Protein AF-A0A0G0U933-F1 (afdb_monomer_lite)

pLDDT: mean 70.11, std 16.05, range [35.38, 96.06]

Structure (mmCIF, N/CA/C/O backbone):
data_AF-A0A0G0U933-F1
#
_entry.id   AF-A0A0G0U933-F1
#
loop_
_atom_site.group_PDB
_atom_site.id
_atom_site.type_symbol
_atom_site.label_atom_id
_atom_site.label_alt_id
_atom_site.label_comp_id
_atom_site.label_asym_id
_atom_site.label_entity_id
_atom_site.label_seq_id
_atom_site.pdbx_PDB_ins_code
_atom_site.Cartn_x
_atom_site.Cartn_y
_atom_site.Cartn_z
_atom_site.occupancy
_atom_site.B_iso_or_equiv
_atom_site.auth_seq_id
_atom_site.auth_comp_id
_atom_site.auth_asym_id
_atom_site.auth_atom_id
_atom_site.pdbx_PDB_model_num
ATOM 1 N N . MET A 1 1 ? -52.556 4.384 37.249 1.00 44.03 1 MET A N 1
ATOM 2 C CA . MET A 1 1 ? -51.448 5.242 36.773 1.00 44.03 1 MET A CA 1
ATOM 3 C C . MET A 1 1 ? -50.270 5.067 37.731 1.00 44.03 1 MET A C 1
ATOM 5 O O . MET A 1 1 ? -50.318 5.586 38.836 1.00 44.03 1 MET A O 1
ATOM 9 N N . ILE A 1 2 ? -49.283 4.230 37.386 1.00 47.03 2 ILE A N 1
ATOM 10 C CA . ILE A 1 2 ? -48.166 3.881 38.285 1.00 47.03 2 ILE A CA 1
ATOM 11 C C . ILE A 1 2 ? -47.042 4.899 38.069 1.00 47.03 2 ILE A C 1
ATOM 13 O O . ILE A 1 2 ? -46.323 4.839 37.076 1.00 47.03 2 ILE A O 1
ATOM 17 N N . GLN A 1 3 ? -46.906 5.858 38.984 1.00 53.62 3 GLN A N 1
ATOM 18 C CA . GLN A 1 3 ? -45.772 6.784 39.013 1.00 53.62 3 GLN A CA 1
ATOM 19 C C . GLN A 1 3 ? -44.554 6.058 39.597 1.00 53.62 3 GLN A C 1
ATOM 21 O O . GLN A 1 3 ? -44.398 5.947 40.814 1.00 53.62 3 GLN A O 1
ATOM 26 N N . VAL A 1 4 ? -43.694 5.522 38.727 1.00 63.69 4 VAL A N 1
ATOM 27 C CA . VAL A 1 4 ? -42.446 4.869 39.141 1.00 63.69 4 VAL A CA 1
ATOM 28 C C . VAL A 1 4 ? -41.478 5.944 39.641 1.00 63.69 4 VAL A C 1
ATOM 30 O O . VAL A 1 4 ? -40.787 6.609 38.870 1.00 63.69 4 VAL A O 1
ATOM 33 N N . LYS A 1 5 ? -41.424 6.134 40.962 1.00 60.88 5 LYS A N 1
ATOM 34 C CA . LYS A 1 5 ? -40.507 7.075 41.615 1.00 60.88 5 LYS A CA 1
ATOM 35 C C . LYS A 1 5 ? -39.072 6.546 41.496 1.00 60.88 5 LYS A C 1
ATOM 37 O O . LYS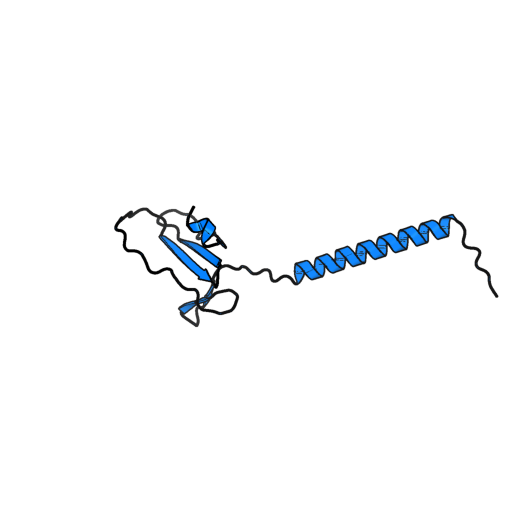 A 1 5 ? -38.605 5.759 42.317 1.00 60.88 5 LYS A O 1
ATOM 42 N N . LEU A 1 6 ? -38.372 6.941 40.431 1.00 64.69 6 LEU A N 1
ATOM 43 C CA . LEU A 1 6 ? -37.001 6.499 40.174 1.00 64.69 6 LEU A CA 1
ATOM 44 C C . LEU A 1 6 ? -36.042 7.094 41.216 1.00 64.69 6 LEU A C 1
ATOM 46 O O . LEU A 1 6 ? -35.851 8.316 41.261 1.00 64.69 6 LEU A O 1
ATOM 50 N N . ASN A 1 7 ? -35.441 6.223 42.032 1.00 77.19 7 ASN A N 1
ATOM 51 C CA . ASN A 1 7 ? -34.461 6.588 43.056 1.00 77.19 7 ASN A CA 1
ATOM 52 C C . ASN A 1 7 ? -33.222 7.250 42.417 1.00 77.19 7 ASN A C 1
ATOM 54 O O . ASN A 1 7 ? -32.839 6.893 41.300 1.00 77.19 7 ASN A O 1
ATOM 58 N N . LYS A 1 8 ? -32.584 8.200 43.112 1.00 76.62 8 LYS A N 1
ATOM 59 C CA . LYS A 1 8 ? -31.454 9.000 42.593 1.00 76.62 8 LYS A CA 1
ATOM 60 C C . LYS A 1 8 ? -30.330 8.107 42.048 1.00 76.62 8 LYS A C 1
ATOM 62 O O . LYS A 1 8 ? -29.843 8.342 40.948 1.00 76.62 8 LYS A O 1
ATOM 67 N N . THR A 1 9 ? -30.030 7.010 42.742 1.00 79.44 9 THR A N 1
ATOM 68 C CA . THR A 1 9 ? -29.044 5.995 42.333 1.00 79.44 9 THR A CA 1
ATOM 69 C C . THR A 1 9 ? -29.402 5.308 41.012 1.00 79.44 9 THR A C 1
ATOM 71 O O . THR A 1 9 ? -28.532 5.085 40.178 1.00 79.44 9 THR A O 1
ATOM 74 N N . LYS A 1 10 ? -30.690 5.028 40.771 1.00 81.94 10 LYS A N 1
ATOM 75 C CA . LYS A 1 10 ? -31.155 4.406 39.520 1.00 81.94 10 LYS A CA 1
ATOM 76 C C . LYS A 1 10 ? -31.018 5.359 38.330 1.00 81.94 10 LYS A C 1
ATOM 78 O O . LYS A 1 10 ? -30.682 4.911 37.243 1.00 81.94 10 LYS A O 1
ATOM 83 N N . ARG A 1 11 ? -31.218 6.670 38.533 1.00 82.44 11 ARG A N 1
ATOM 84 C CA . ARG A 1 11 ? -31.018 7.688 37.480 1.00 82.44 11 ARG A CA 1
ATOM 85 C C . ARG A 1 11 ? -29.550 7.803 37.074 1.00 82.44 11 ARG A C 1
ATOM 87 O O . ARG A 1 11 ? -29.259 7.877 35.888 1.00 82.44 11 ARG A O 1
ATOM 94 N N . VAL A 1 12 ? -28.642 7.773 38.051 1.00 84.31 12 VAL A N 1
ATOM 95 C CA . VAL A 1 12 ? -27.190 7.790 37.802 1.00 84.31 12 VAL A CA 1
ATOM 96 C C . VAL A 1 12 ? -26.751 6.530 37.058 1.00 84.31 12 VAL A C 1
ATOM 98 O O . VAL A 1 12 ? -26.018 6.630 36.080 1.00 84.31 12 VAL A O 1
ATOM 101 N N . LEU A 1 13 ? -27.252 5.358 37.465 1.00 86.81 13 LEU A N 1
ATOM 102 C CA . LEU A 1 13 ? -26.938 4.092 36.802 1.00 86.81 13 LEU A CA 1
ATOM 103 C C . LEU A 1 13 ? -27.408 4.074 35.340 1.00 86.81 13 LEU A C 1
ATOM 105 O O . LEU A 1 13 ? -26.660 3.655 34.465 1.00 86.81 13 LEU A O 1
ATOM 109 N N . ILE A 1 14 ? -28.616 4.575 35.066 1.00 88.19 14 ILE A N 1
ATOM 110 C CA . ILE A 1 14 ? -29.137 4.696 33.697 1.00 88.19 14 ILE A CA 1
ATOM 111 C C . ILE A 1 14 ? -28.288 5.671 32.877 1.00 88.19 14 ILE A C 1
ATOM 113 O O . ILE A 1 14 ? -27.955 5.365 31.738 1.00 88.19 14 ILE A O 1
ATOM 117 N N . GLY A 1 15 ? -27.893 6.812 33.452 1.00 87.75 15 GLY A N 1
ATOM 118 C CA . GLY A 1 15 ? -27.008 7.767 32.783 1.00 87.75 15 GLY A CA 1
ATOM 119 C C . GLY A 1 15 ? -25.657 7.153 32.407 1.00 87.75 15 GLY A C 1
ATOM 120 O O . GLY A 1 15 ? -25.228 7.272 31.263 1.00 87.75 15 GLY A O 1
ATOM 121 N N . LEU A 1 16 ? -25.028 6.427 33.335 1.00 91.06 16 LEU A N 1
ATOM 122 C CA . LEU A 1 16 ? -23.794 5.679 33.074 1.00 91.06 16 LEU A CA 1
ATOM 123 C C . LEU A 1 16 ? -23.983 4.635 31.971 1.00 91.06 16 LEU A C 1
ATOM 125 O O . LEU A 1 16 ? -23.167 4.563 31.057 1.00 91.06 16 LEU A O 1
ATOM 129 N N . LEU A 1 17 ? -25.072 3.864 32.018 1.00 93.19 17 LEU A N 1
ATOM 130 C CA . LEU A 1 17 ? -25.367 2.845 31.012 1.00 93.19 17 LEU A CA 1
ATOM 131 C C . LEU A 1 17 ? -25.503 3.459 29.610 1.00 93.19 17 LEU A C 1
ATOM 133 O O . LEU A 1 17 ? -24.942 2.933 28.654 1.00 93.19 17 LEU A O 1
ATOM 137 N N . LEU A 1 18 ? -26.193 4.598 29.491 1.00 92.88 18 LEU A N 1
ATOM 138 C CA . LEU A 1 18 ? -26.346 5.314 28.222 1.00 92.88 18 LEU A CA 1
ATOM 139 C C . LEU A 1 18 ? -25.004 5.817 27.676 1.00 92.88 18 LEU A C 1
ATOM 141 O O . LEU A 1 18 ? -24.758 5.703 26.478 1.00 92.88 18 LEU A O 1
ATOM 145 N N . ILE A 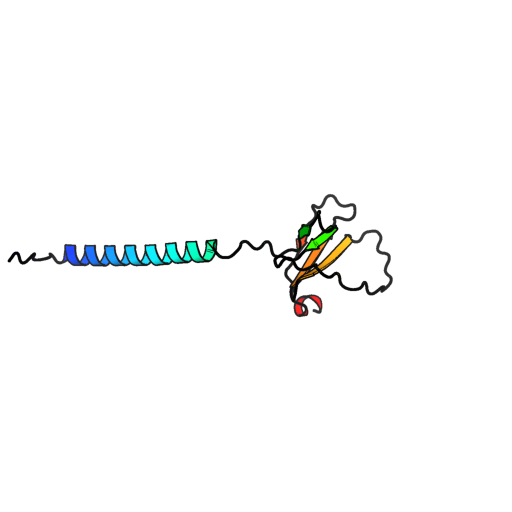1 19 ? -24.120 6.320 28.545 1.00 94.94 19 ILE A N 1
ATOM 146 C CA . ILE A 1 19 ? -22.767 6.744 28.154 1.00 94.94 19 ILE A CA 1
ATOM 147 C C . ILE A 1 19 ? -21.963 5.550 27.628 1.00 94.94 19 ILE A C 1
ATOM 149 O O . ILE A 1 19 ? -21.342 5.650 26.572 1.00 94.94 19 ILE A O 1
ATOM 153 N N . PHE A 1 20 ? -22.009 4.406 28.316 1.00 95.31 20 PHE A N 1
ATOM 154 C CA . PHE A 1 20 ? -21.332 3.189 27.861 1.00 95.31 20 PHE A CA 1
ATOM 155 C C . PHE A 1 20 ? -21.840 2.713 26.498 1.00 95.31 20 PHE A C 1
ATOM 157 O O . PHE A 1 20 ? -21.035 2.378 25.630 1.00 95.31 20 PHE A O 1
ATOM 164 N N . VAL A 1 21 ? -23.159 2.728 26.282 1.00 95.38 21 VAL A N 1
ATOM 165 C CA . VAL A 1 21 ? -23.753 2.368 24.986 1.00 95.38 21 VAL A CA 1
ATOM 166 C C . VAL A 1 21 ? -23.295 3.333 23.891 1.00 95.38 21 VAL A C 1
ATOM 168 O O . VAL A 1 21 ? -22.913 2.886 22.813 1.00 95.38 21 VAL A O 1
ATOM 171 N N . LEU A 1 22 ? -23.266 4.642 24.162 1.00 95.69 22 LEU A N 1
ATOM 172 C CA . LEU A 1 22 ? -22.796 5.641 23.199 1.00 95.69 22 LEU A CA 1
ATOM 173 C C . LEU A 1 22 ? -21.334 5.391 22.794 1.00 95.69 22 LEU A C 1
ATOM 175 O O . LEU A 1 22 ? -21.017 5.362 21.607 1.00 95.69 22 LEU A O 1
ATOM 179 N N . ILE A 1 23 ? -20.455 5.168 23.775 1.00 96.06 23 ILE A N 1
ATOM 180 C CA . ILE A 1 23 ? -19.035 4.876 23.537 1.00 96.06 23 ILE A CA 1
ATOM 181 C C . ILE A 1 23 ? -18.886 3.603 22.699 1.00 96.06 23 ILE A C 1
ATOM 183 O O . ILE A 1 23 ? -18.117 3.588 21.739 1.00 96.06 23 ILE A O 1
ATOM 187 N N . PHE A 1 24 ? -19.649 2.554 23.017 1.00 95.62 24 PHE A N 1
ATOM 188 C CA . PHE A 1 24 ? -19.626 1.302 22.265 1.00 95.62 24 PHE A CA 1
ATOM 189 C C . PHE A 1 24 ? -20.001 1.510 20.793 1.00 95.62 24 PHE A C 1
ATOM 191 O O . PHE A 1 24 ? -19.292 1.029 19.911 1.00 95.62 24 PHE A O 1
ATOM 198 N N . VAL A 1 25 ? -21.063 2.274 20.516 1.00 95.75 25 VAL A N 1
ATOM 199 C CA . VAL A 1 25 ? -21.492 2.585 19.143 1.00 95.75 25 VAL A CA 1
ATOM 200 C C . VAL A 1 25 ? -20.408 3.351 18.380 1.00 95.75 25 VAL A C 1
ATOM 202 O O . VAL A 1 25 ? -20.139 3.025 17.225 1.00 95.75 25 VAL A O 1
ATOM 205 N N . ILE A 1 26 ? -19.747 4.323 19.016 1.00 95.00 26 ILE A N 1
ATOM 206 C CA . ILE A 1 26 ? -18.661 5.096 18.392 1.00 95.00 26 ILE A CA 1
ATOM 207 C C . ILE A 1 26 ? -17.471 4.192 18.056 1.00 95.00 26 ILE A C 1
ATOM 209 O O . ILE A 1 26 ? -16.992 4.211 16.924 1.00 95.00 26 ILE A O 1
ATOM 213 N N . ILE A 1 27 ? -17.006 3.380 19.011 1.00 94.50 27 ILE A N 1
ATOM 214 C CA . ILE A 1 27 ? -15.863 2.478 18.805 1.00 94.50 27 ILE A CA 1
ATOM 215 C C . ILE A 1 27 ? -16.180 1.455 17.713 1.00 94.50 27 ILE A C 1
ATOM 217 O O . ILE A 1 27 ? -15.363 1.232 16.824 1.00 94.50 27 ILE A O 1
ATOM 221 N N . PHE A 1 28 ? -17.370 0.856 17.749 1.00 92.75 28 PHE A N 1
ATOM 222 C CA . PHE A 1 28 ? -17.793 -0.120 16.750 1.00 92.75 28 PHE A CA 1
ATOM 223 C C . PHE A 1 28 ? -17.918 0.510 15.356 1.00 92.75 28 PHE A C 1
ATOM 225 O O . PHE A 1 28 ? -17.447 -0.062 14.374 1.00 92.75 28 PHE A O 1
ATOM 232 N N . GLY A 1 29 ? -18.470 1.724 15.268 1.00 89.88 29 GLY A N 1
ATOM 233 C CA . GLY A 1 29 ? -18.525 2.495 14.027 1.00 89.88 29 GLY A CA 1
ATOM 234 C C . GLY A 1 29 ? -17.135 2.817 13.471 1.00 89.88 29 GLY A C 1
ATOM 235 O O . GLY A 1 29 ? -16.892 2.615 12.283 1.00 89.88 29 GLY A O 1
ATOM 236 N N . LEU A 1 30 ? -16.200 3.242 14.327 1.00 88.25 30 LEU A N 1
ATOM 237 C CA . LEU A 1 30 ? -14.803 3.476 13.947 1.00 88.25 30 LEU A CA 1
ATOM 238 C C . LEU A 1 30 ? -14.113 2.189 13.486 1.00 88.25 30 LEU A C 1
ATOM 240 O O . LEU A 1 30 ? -13.394 2.215 12.493 1.00 88.25 30 LEU A O 1
ATOM 244 N N . ALA A 1 31 ? -14.353 1.062 14.157 1.00 84.69 31 ALA A N 1
ATOM 245 C CA . ALA A 1 31 ? -13.796 -0.229 13.767 1.00 84.69 31 ALA A CA 1
ATOM 246 C C . ALA A 1 31 ? -14.301 -0.672 12.386 1.00 84.69 31 ALA A C 1
ATOM 248 O O . ALA A 1 31 ? -13.502 -1.099 11.558 1.00 84.69 31 ALA A O 1
ATOM 249 N N . ILE A 1 32 ? -15.598 -0.515 12.098 1.00 83.62 32 ILE A N 1
ATOM 250 C CA . ILE A 1 32 ? -16.155 -0.791 10.765 1.00 83.62 32 ILE A CA 1
ATOM 251 C C . ILE A 1 32 ? -15.571 0.169 9.728 1.00 83.62 32 ILE A C 1
ATOM 253 O O . ILE A 1 32 ? -15.187 -0.271 8.649 1.00 83.62 32 ILE A O 1
ATOM 257 N N . PHE A 1 33 ? -15.478 1.462 10.042 1.00 81.31 33 PHE A N 1
ATOM 258 C CA . PHE A 1 33 ? -14.923 2.459 9.129 1.00 81.31 33 PHE A CA 1
ATOM 259 C C . PHE A 1 33 ? -13.463 2.156 8.779 1.00 81.31 33 PHE A C 1
ATOM 261 O O . PHE A 1 33 ? -13.106 2.171 7.606 1.00 81.31 33 PHE A O 1
ATOM 268 N N . LEU A 1 34 ? -12.640 1.817 9.773 1.00 74.38 34 LEU A N 1
ATOM 269 C CA . LEU A 1 34 ? -11.240 1.432 9.585 1.00 74.38 34 LEU A CA 1
ATOM 270 C C . LEU A 1 34 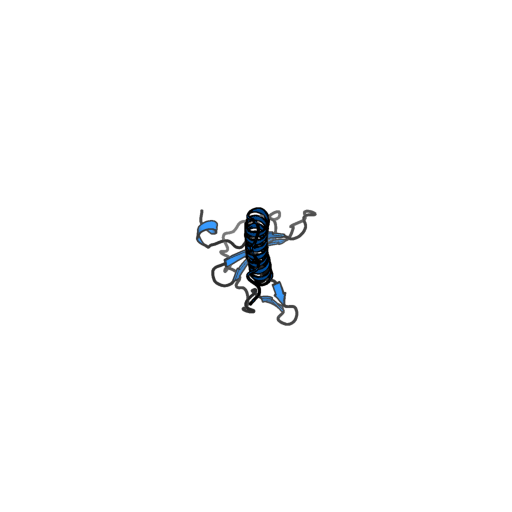? -11.092 0.071 8.888 1.00 74.38 34 LEU A C 1
ATOM 272 O O . LEU A 1 34 ? -10.177 -0.096 8.094 1.00 74.38 34 LEU A O 1
ATOM 276 N N . SER A 1 35 ? -11.992 -0.883 9.137 1.00 67.56 35 SER A N 1
ATOM 277 C CA . SER A 1 35 ? -11.990 -2.199 8.474 1.00 67.56 35 SER A CA 1
ATOM 278 C C . SER A 1 35 ? -12.446 -2.122 7.010 1.00 67.56 35 SER A C 1
ATOM 280 O O . SER A 1 35 ? -11.966 -2.870 6.161 1.00 67.56 35 SER A O 1
ATOM 282 N N . ASN A 1 36 ? -13.349 -1.188 6.695 1.00 62.84 36 ASN A N 1
ATOM 283 C CA . ASN A 1 36 ? -13.801 -0.903 5.333 1.00 62.84 36 ASN A CA 1
ATOM 284 C C . ASN A 1 36 ? -12.868 0.047 4.577 1.00 62.84 36 ASN A C 1
ATOM 286 O O . ASN A 1 36 ? -13.074 0.264 3.381 1.00 62.84 36 ASN A O 1
ATOM 290 N N . GLN A 1 37 ? -11.839 0.605 5.224 1.00 51.78 37 GLN A N 1
ATOM 291 C CA . GLN A 1 37 ? -10.726 1.142 4.458 1.00 51.78 37 GLN A CA 1
ATOM 292 C C . GLN A 1 37 ? -10.045 -0.050 3.799 1.00 51.78 37 GLN A C 1
ATOM 294 O O . GLN A 1 37 ? -9.625 -0.975 4.497 1.00 51.78 37 GLN A O 1
ATOM 299 N N . PRO A 1 38 ? -9.950 -0.081 2.461 1.00 44.81 38 PRO A N 1
ATOM 300 C CA . PRO A 1 38 ? -9.253 -1.169 1.820 1.00 44.81 38 PRO A CA 1
ATOM 301 C C . PRO A 1 38 ? -7.836 -1.184 2.393 1.00 44.81 38 PRO A C 1
ATOM 303 O O . PRO A 1 38 ? -7.127 -0.176 2.304 1.00 44.81 38 PRO A O 1
ATOM 306 N N . LEU A 1 39 ? -7.431 -2.332 2.956 1.00 48.94 39 LEU A N 1
ATOM 307 C CA . LEU A 1 39 ? -6.035 -2.742 3.133 1.00 48.94 39 LEU A CA 1
ATOM 308 C C . LEU A 1 39 ? -5.409 -2.800 1.737 1.00 48.94 39 LEU A C 1
ATOM 310 O O . LEU A 1 39 ? -5.131 -3.850 1.161 1.00 48.94 39 LEU A O 1
ATOM 314 N N . THR A 1 40 ? -5.283 -1.630 1.132 1.00 50.19 40 THR A N 1
ATOM 315 C CA . THR A 1 40 ? -4.636 -1.412 -0.132 1.00 50.19 40 THR A CA 1
ATOM 316 C C . THR A 1 40 ? -3.180 -1.628 0.194 1.00 50.19 40 THR A C 1
ATOM 318 O O . THR A 1 40 ? -2.474 -0.744 0.669 1.00 50.19 40 THR A O 1
ATOM 321 N N . SER A 1 41 ? -2.699 -2.844 -0.055 1.00 53.81 41 SER A N 1
ATOM 322 C CA . SER A 1 41 ? -1.307 -2.971 -0.433 1.00 53.81 41 SER A CA 1
ATOM 323 C C . SER A 1 41 ? -1.186 -2.152 -1.723 1.00 53.81 41 SER A C 1
ATOM 325 O O . SER A 1 41 ? -1.512 -2.624 -2.811 1.00 53.81 41 SER A O 1
ATOM 327 N N . LYS A 1 42 ? -0.881 -0.866 -1.578 1.00 65.75 42 LYS A N 1
ATOM 328 C CA . LYS A 1 42 ? -0.895 0.102 -2.673 1.00 65.75 42 LYS A CA 1
ATOM 329 C C . LYS A 1 42 ? 0.256 -0.118 -3.659 1.00 65.75 42 LYS A C 1
ATOM 331 O O . LYS A 1 42 ? 0.304 0.551 -4.683 1.00 65.75 42 LYS A O 1
ATOM 336 N N . HIS A 1 43 ? 1.161 -1.056 -3.373 1.00 71.56 43 HIS A N 1
ATOM 337 C CA . HIS A 1 43 ? 2.247 -1.365 -4.283 1.00 71.56 43 HIS A CA 1
ATOM 338 C C . HIS A 1 43 ? 1.730 -2.051 -5.557 1.00 71.56 43 HIS A C 1
ATOM 340 O O . HIS A 1 43 ? 0.802 -2.867 -5.491 1.00 71.56 43 HIS A O 1
ATOM 346 N N . PRO A 1 44 ? 2.347 -1.751 -6.711 1.00 75.62 44 PRO A N 1
ATOM 347 C CA . PRO A 1 44 ? 2.082 -2.447 -7.954 1.00 75.62 44 PRO A CA 1
ATOM 348 C C . PRO A 1 44 ? 2.234 -3.957 -7.776 1.00 75.62 44 PRO A C 1
ATOM 350 O O . PRO A 1 44 ? 3.169 -4.439 -7.135 1.00 75.62 44 PRO A O 1
ATOM 353 N N . ARG A 1 45 ? 1.318 -4.719 -8.366 1.00 82.06 45 ARG A N 1
ATOM 354 C CA . ARG A 1 45 ? 1.346 -6.183 -8.356 1.00 82.06 45 ARG A CA 1
ATOM 355 C C . ARG A 1 45 ? 1.571 -6.699 -9.763 1.00 82.06 45 ARG A C 1
ATOM 357 O O . ARG A 1 45 ? 1.073 -6.122 -10.722 1.00 82.06 45 ARG A O 1
ATOM 364 N N . PHE A 1 46 ? 2.298 -7.801 -9.898 1.00 81.88 46 PHE A N 1
ATOM 365 C CA . PHE A 1 46 ? 2.466 -8.439 -11.197 1.00 81.88 46 PHE A CA 1
ATOM 366 C C . PHE A 1 46 ? 1.181 -9.179 -11.583 1.00 81.88 46 PHE A C 1
ATOM 368 O O . PHE A 1 46 ? 0.740 -10.065 -10.852 1.00 81.88 46 PHE A O 1
ATOM 375 N N . ASP A 1 47 ? 0.584 -8.822 -12.720 1.00 80.00 47 ASP A N 1
ATOM 376 C CA . ASP A 1 47 ? -0.544 -9.547 -13.307 1.00 80.00 47 ASP A CA 1
ATOM 377 C C . ASP A 1 47 ? 0.003 -10.570 -14.310 1.00 80.00 47 ASP A C 1
ATOM 379 O O . ASP A 1 47 ? 0.451 -10.208 -15.401 1.00 80.00 47 ASP A O 1
ATOM 383 N N . SER A 1 48 ? -0.017 -11.854 -13.941 1.00 78.31 48 SER A N 1
ATOM 384 C CA . SER A 1 48 ? 0.517 -12.940 -14.772 1.00 78.31 48 SER A CA 1
ATOM 385 C C . SER A 1 48 ? -0.253 -13.150 -16.074 1.00 78.31 48 SER A C 1
ATOM 387 O O . SER A 1 48 ? 0.327 -13.652 -17.031 1.00 78.31 48 SER A O 1
ATOM 389 N N . ASN A 1 49 ? -1.527 -12.754 -16.135 1.00 84.31 49 ASN A N 1
ATOM 390 C CA . ASN A 1 49 ? -2.327 -12.868 -17.356 1.00 84.31 49 ASN A CA 1
ATOM 391 C C . ASN A 1 49 ? -1.955 -11.779 -18.360 1.00 84.31 49 ASN A C 1
ATOM 393 O O . ASN A 1 49 ? -2.004 -11.993 -19.568 1.00 84.31 49 ASN A O 1
ATOM 397 N N . LYS A 1 50 ? -1.584 -10.601 -17.852 1.00 77.69 50 LYS A N 1
ATOM 398 C CA . LYS A 1 50 ? -1.209 -9.448 -18.672 1.00 77.69 50 LYS A CA 1
ATOM 399 C C . LYS A 1 50 ? 0.298 -9.353 -18.927 1.00 77.69 50 LYS A C 1
ATOM 401 O O . LYS A 1 50 ? 0.718 -8.683 -19.867 1.00 77.69 50 LYS A O 1
ATOM 406 N N . GLY A 1 51 ? 1.113 -10.012 -18.104 1.00 78.94 51 GLY A N 1
ATOM 407 C CA . GLY A 1 51 ? 2.573 -10.016 -18.202 1.00 78.94 51 GLY A CA 1
ATOM 408 C C . GLY A 1 51 ? 3.232 -8.706 -17.759 1.00 78.94 51 GLY A C 1
ATOM 409 O O . GLY A 1 51 ? 4.372 -8.438 -18.137 1.00 78.94 51 GLY A O 1
ATOM 410 N N . TYR A 1 52 ? 2.536 -7.864 -16.991 1.00 78.12 52 TYR A N 1
ATOM 411 C CA . TYR A 1 52 ? 3.058 -6.577 -16.524 1.00 78.12 52 TYR A CA 1
ATOM 412 C C . TYR A 1 52 ? 2.563 -6.207 -15.122 1.00 78.12 52 TYR A C 1
ATOM 414 O O . TYR A 1 52 ? 1.600 -6.775 -14.609 1.00 78.12 52 TYR A O 1
ATOM 422 N N . MET A 1 53 ? 3.233 -5.232 -14.498 1.00 78.12 53 MET A N 1
ATOM 423 C CA . MET A 1 53 ? 2.821 -4.676 -13.206 1.00 78.12 53 MET A CA 1
ATOM 424 C C . MET A 1 53 ? 1.562 -3.815 -13.356 1.00 78.12 53 MET A C 1
ATOM 426 O O . MET A 1 53 ? 1.514 -2.913 -14.195 1.00 78.12 53 MET A O 1
ATOM 430 N N . VAL A 1 54 ? 0.561 -4.078 -12.524 1.00 82.62 54 VAL A N 1
ATOM 431 C CA . VAL A 1 54 ? -0.687 -3.322 -12.415 1.00 82.62 54 VAL A CA 1
ATOM 432 C C . VAL A 1 54 ? -0.765 -2.610 -11.073 1.00 82.62 54 VAL A C 1
ATOM 434 O O . VAL A 1 54 ? -0.364 -3.139 -10.037 1.00 82.62 54 VAL A O 1
ATOM 437 N N . CYS A 1 55 ? -1.292 -1.398 -11.100 1.00 82.81 55 CYS A N 1
ATOM 438 C CA . CYS A 1 55 ? -1.602 -0.608 -9.924 1.00 82.81 55 CYS A CA 1
ATOM 439 C C . CYS A 1 55 ? -2.867 -1.138 -9.234 1.00 82.81 55 CYS A C 1
ATOM 441 O O . CYS A 1 55 ? -3.621 -1.935 -9.796 1.00 82.81 55 CYS A O 1
ATOM 443 N N . SER A 1 56 ? -3.129 -0.678 -8.011 1.00 78.00 56 SER A N 1
ATOM 444 C CA . SER A 1 56 ? -4.312 -1.078 -7.231 1.00 78.00 56 SER A CA 1
ATOM 445 C C . SER A 1 56 ? -5.645 -0.738 -7.915 1.00 78.00 56 SER A C 1
ATOM 447 O O . SER A 1 56 ? -6.639 -1.423 -7.689 1.00 78.00 56 SER A O 1
ATOM 449 N N . ASN A 1 57 ? -5.656 0.275 -8.784 1.00 75.88 57 ASN A N 1
ATOM 450 C CA . ASN A 1 57 ? -6.796 0.679 -9.611 1.00 75.88 57 ASN A CA 1
ATOM 451 C C . ASN A 1 57 ? -6.943 -0.144 -10.913 1.00 75.88 57 ASN A C 1
ATOM 453 O O . ASN A 1 57 ? -7.838 0.127 -11.708 1.00 75.88 57 ASN A O 1
ATOM 457 N N . GLY A 1 58 ? -6.077 -1.136 -11.148 1.00 75.44 58 GLY A N 1
ATOM 458 C CA . GLY A 1 58 ? -6.088 -1.986 -12.343 1.00 75.44 58 GLY A CA 1
ATOM 459 C C . GLY A 1 58 ? -5.388 -1.390 -13.569 1.00 75.44 58 GLY A C 1
ATOM 460 O O . GLY A 1 58 ? -5.262 -2.079 -14.589 1.00 75.44 58 GLY A O 1
ATOM 461 N N . GLU A 1 59 ? -4.900 -0.151 -13.480 1.00 81.88 59 GLU A N 1
ATOM 462 C CA . GLU A 1 59 ? -4.113 0.478 -14.538 1.00 81.88 59 GLU A CA 1
ATOM 463 C C . GLU A 1 59 ? -2.718 -0.141 -14.631 1.00 81.88 59 GLU A C 1
ATOM 465 O O . GLU A 1 59 ? -2.180 -0.698 -13.672 1.00 81.88 59 GLU A O 1
ATOM 470 N N . ARG A 1 60 ? -2.111 -0.056 -15.814 1.00 81.94 60 ARG A N 1
ATOM 471 C CA . ARG A 1 60 ? -0.737 -0.512 -16.023 1.00 81.94 60 ARG A CA 1
ATOM 472 C C . ARG A 1 60 ? 0.229 0.446 -15.328 1.00 81.94 60 ARG A C 1
ATOM 474 O O . ARG A 1 60 ? 0.220 1.636 -15.625 1.00 81.94 60 ARG A O 1
ATOM 481 N N . ALA A 1 61 ? 1.101 -0.084 -14.475 1.00 80.75 61 ALA A N 1
ATOM 482 C CA . ALA A 1 61 ? 2.155 0.704 -13.856 1.00 80.75 61 ALA A CA 1
ATOM 483 C C . ALA A 1 61 ? 3.170 1.153 -14.918 1.00 80.75 61 ALA A C 1
ATOM 485 O O . ALA A 1 61 ? 3.636 0.346 -15.732 1.00 80.75 61 ALA A O 1
ATOM 486 N N . ALA A 1 62 ? 3.522 2.438 -14.914 1.00 77.06 62 ALA A N 1
ATOM 487 C CA . ALA A 1 62 ? 4.546 2.973 -15.804 1.00 77.06 62 ALA A CA 1
ATOM 488 C C . ALA A 1 62 ? 5.936 2.823 -15.171 1.00 77.06 62 ALA A C 1
ATOM 490 O O . ALA A 1 62 ? 6.091 2.946 -13.962 1.00 77.06 62 ALA A O 1
ATOM 491 N N . THR A 1 63 ? 6.964 2.580 -15.979 1.00 71.19 63 THR A N 1
ATOM 492 C CA . THR A 1 63 ? 8.368 2.638 -15.540 1.00 71.19 63 THR A CA 1
ATOM 493 C C . THR A 1 63 ? 8.991 3.934 -16.059 1.00 71.19 63 THR A C 1
ATOM 495 O O . THR A 1 63 ? 8.790 4.242 -17.241 1.00 71.19 63 THR A O 1
ATOM 498 N N . PRO A 1 64 ? 9.756 4.693 -15.253 1.00 64.50 64 PRO A N 1
ATOM 499 C CA . PRO A 1 64 ? 10.433 5.886 -15.743 1.00 64.50 64 PRO A CA 1
ATOM 500 C C . PRO A 1 64 ? 11.387 5.506 -16.884 1.00 64.50 64 PRO A C 1
ATOM 502 O O . PRO A 1 64 ? 12.084 4.489 -16.821 1.00 64.50 64 PRO A O 1
ATOM 505 N N . LYS A 1 65 ? 11.407 6.303 -17.962 1.00 53.75 65 LYS A N 1
ATOM 506 C CA . LYS A 1 65 ? 12.371 6.122 -19.056 1.00 53.75 65 LYS A CA 1
ATOM 507 C C . LYS A 1 65 ? 13.775 6.236 -18.465 1.00 53.75 65 LYS A C 1
ATOM 509 O O . LYS A 1 65 ? 14.134 7.277 -17.927 1.00 53.75 65 LYS A O 1
ATOM 514 N N . LYS A 1 66 ? 14.549 5.156 -18.563 1.00 50.75 66 LYS A N 1
ATOM 515 C CA . LYS A 1 66 ? 15.939 5.068 -18.108 1.00 50.75 66 LYS A CA 1
ATOM 516 C C . LYS A 1 66 ? 16.745 6.239 -18.692 1.00 50.75 66 LYS A C 1
ATOM 518 O O . LYS A 1 66 ? 17.074 6.219 -19.877 1.00 50.75 66 LYS A O 1
ATOM 523 N N . SER A 1 67 ? 17.060 7.253 -17.881 1.00 40.59 67 SER A N 1
ATOM 524 C CA . SER A 1 67 ? 18.121 8.199 -18.231 1.00 40.59 67 SER A CA 1
ATOM 525 C C . SER A 1 67 ? 19.409 7.392 -18.223 1.00 40.59 67 SER A C 1
ATOM 527 O O . SER A 1 67 ? 19.833 6.875 -17.190 1.00 40.59 67 SER A O 1
ATOM 529 N N . THR A 1 68 ? 19.964 7.165 -19.407 1.00 44.38 68 THR A N 1
ATOM 530 C CA . THR A 1 68 ? 21.188 6.385 -19.583 1.00 44.38 68 THR A CA 1
ATOM 531 C C . THR A 1 68 ? 22.369 7.296 -19.245 1.00 44.38 68 THR A C 1
ATOM 533 O O . THR A 1 68 ? 23.135 7.686 -20.115 1.00 44.38 68 THR A O 1
ATOM 536 N N . GLY A 1 69 ? 22.470 7.698 -17.977 1.00 36.16 69 GLY A N 1
ATOM 537 C CA . GLY A 1 69 ? 23.676 8.279 -17.398 1.00 36.16 69 GLY A CA 1
ATOM 538 C C . GLY A 1 69 ? 24.578 7.128 -16.979 1.00 36.16 69 GLY A C 1
ATOM 539 O O . GLY A 1 69 ? 24.264 6.411 -16.032 1.00 36.16 69 GLY A O 1
ATOM 540 N N . GLY A 1 70 ? 25.627 6.881 -17.760 1.00 35.38 70 GLY A N 1
ATOM 541 C CA . GLY A 1 70 ? 26.518 5.739 -17.604 1.00 35.38 70 GLY A CA 1
ATOM 542 C C . GLY A 1 70 ? 27.158 5.667 -16.221 1.00 35.38 70 GLY A C 1
ATOM 543 O O . GLY A 1 70 ? 28.043 6.449 -15.901 1.00 35.38 70 GLY A O 1
ATOM 544 N N . LEU A 1 71 ? 26.766 4.668 -15.436 1.00 36.91 71 LEU A N 1
ATOM 545 C CA . LEU A 1 71 ? 27.630 4.104 -14.412 1.00 36.91 71 LEU A CA 1
ATOM 546 C C . LEU A 1 71 ? 27.309 2.614 -14.304 1.00 36.91 71 LEU A C 1
ATOM 548 O O . LEU A 1 71 ? 26.292 2.201 -13.750 1.00 36.91 71 LEU A O 1
ATOM 552 N N . THR A 1 72 ? 28.158 1.793 -14.915 1.00 39.94 72 THR A N 1
ATOM 553 C CA . THR A 1 72 ? 28.156 0.341 -14.738 1.00 39.94 72 THR A CA 1
ATOM 554 C C . THR A 1 72 ? 28.637 0.027 -13.325 1.00 39.94 72 THR A C 1
ATOM 556 O O . THR A 1 72 ? 29.805 -0.283 -13.116 1.00 39.94 72 THR A O 1
ATOM 559 N N . VAL A 1 73 ? 27.745 0.138 -12.343 1.00 41.19 73 VAL A N 1
ATOM 560 C CA . VAL A 1 73 ? 27.972 -0.393 -10.996 1.00 41.19 73 VAL A CA 1
ATOM 561 C C . VAL A 1 73 ? 27.437 -1.821 -11.000 1.00 41.19 73 VAL A C 1
ATOM 563 O O . VAL A 1 73 ? 26.236 -2.050 -10.883 1.00 41.19 73 VAL A O 1
ATOM 566 N N . LEU A 1 74 ? 28.335 -2.780 -11.223 1.00 44.44 74 LEU A N 1
ATOM 567 C CA . LEU A 1 74 ? 28.029 -4.214 -11.307 1.00 44.44 74 LEU A CA 1
ATOM 568 C C . LEU A 1 74 ? 27.538 -4.826 -9.976 1.00 44.44 74 LEU A C 1
ATOM 570 O O . LEU A 1 74 ? 27.052 -5.951 -9.996 1.00 44.44 74 LEU A O 1
ATOM 574 N N . ASP A 1 75 ? 27.570 -4.067 -8.875 1.00 43.88 75 ASP A N 1
ATOM 575 C CA . ASP A 1 75 ? 27.165 -4.504 -7.529 1.00 43.88 75 ASP A CA 1
ATOM 576 C C . ASP A 1 75 ? 25.988 -3.709 -6.929 1.00 43.88 75 ASP A C 1
ATOM 578 O O . ASP A 1 75 ? 25.657 -3.871 -5.755 1.00 43.88 75 ASP A O 1
ATOM 582 N N . ALA A 1 76 ? 25.325 -2.841 -7.702 1.00 49.91 76 ALA A N 1
ATOM 583 C CA . ALA A 1 76 ? 24.156 -2.127 -7.191 1.00 49.91 76 ALA A CA 1
ATOM 584 C C . ALA A 1 76 ? 22.921 -3.053 -7.163 1.00 49.91 76 ALA A C 1
ATOM 586 O O . ALA A 1 76 ? 22.688 -3.789 -8.132 1.00 49.91 76 ALA A O 1
ATOM 587 N N . PRO A 1 77 ? 22.089 -3.016 -6.101 1.00 54.00 77 PRO A N 1
ATOM 588 C CA . PRO A 1 77 ? 20.812 -3.719 -6.103 1.00 54.00 77 PRO A CA 1
ATOM 589 C C . PRO A 1 77 ? 20.007 -3.266 -7.323 1.00 54.00 77 PRO A C 1
ATOM 591 O O . PRO A 1 77 ? 19.857 -2.070 -7.577 1.00 54.00 77 PRO A O 1
ATOM 594 N N . LYS A 1 78 ? 19.512 -4.222 -8.115 1.00 63.47 78 LYS A N 1
ATOM 595 C CA . LYS A 1 78 ? 18.661 -3.910 -9.264 1.00 63.47 78 LYS A CA 1
ATOM 596 C C . LYS A 1 78 ? 17.349 -3.358 -8.715 1.00 63.47 78 LYS A C 1
ATOM 598 O O . LYS A 1 78 ? 16.483 -4.109 -8.265 1.00 63.47 78 LYS A O 1
ATOM 603 N N . THR A 1 79 ? 17.210 -2.043 -8.735 1.00 67.75 79 THR A N 1
ATOM 604 C CA . THR A 1 79 ? 15.969 -1.363 -8.388 1.00 67.75 79 THR A CA 1
ATOM 605 C C . THR A 1 79 ? 15.147 -1.104 -9.633 1.00 67.75 79 THR A C 1
ATOM 607 O O . THR A 1 79 ? 15.666 -0.831 -10.715 1.00 67.75 79 THR A O 1
ATOM 610 N N . THR A 1 80 ? 13.833 -1.239 -9.511 1.00 73.44 80 THR A N 1
ATOM 611 C CA . THR A 1 80 ? 12.898 -0.829 -10.558 1.00 73.44 80 THR A CA 1
ATOM 612 C C . THR A 1 80 ? 11.813 0.017 -9.931 1.00 73.44 80 THR A C 1
ATOM 614 O O . THR A 1 80 ? 11.072 -0.456 -9.071 1.00 73.44 80 THR A O 1
ATOM 617 N N . THR A 1 81 ? 11.725 1.270 -10.363 1.00 75.06 81 THR A N 1
ATOM 618 C CA . THR A 1 81 ? 10.663 2.179 -9.941 1.00 75.06 81 THR A CA 1
ATOM 619 C C . THR A 1 81 ? 9.458 2.032 -10.863 1.00 75.06 81 THR A C 1
ATOM 621 O O . THR A 1 81 ? 9.591 1.959 -12.086 1.00 75.06 81 THR A O 1
ATOM 624 N N . TYR A 1 82 ? 8.280 2.000 -10.265 1.00 77.25 82 TYR A N 1
ATOM 625 C CA . TYR A 1 82 ? 6.980 1.908 -10.902 1.00 77.25 82 TYR A CA 1
ATOM 626 C C . TYR A 1 82 ? 6.130 3.100 -10.474 1.00 77.25 82 TYR A C 1
ATOM 628 O O . TYR A 1 82 ? 6.199 3.543 -9.331 1.00 77.25 82 TYR A O 1
ATOM 636 N N . ILE A 1 83 ? 5.323 3.608 -11.394 1.00 77.62 83 ILE A N 1
ATOM 637 C CA . ILE A 1 83 ? 4.488 4.790 -11.206 1.00 77.62 83 ILE A CA 1
ATOM 638 C C . ILE A 1 83 ? 3.030 4.356 -11.311 1.00 77.62 83 ILE A C 1
ATOM 640 O O . ILE A 1 83 ? 2.634 3.742 -12.308 1.00 77.62 83 ILE A O 1
ATOM 644 N N . CYS A 1 84 ? 2.253 4.689 -10.284 1.00 80.44 84 CYS A N 1
ATOM 645 C CA . CYS A 1 84 ? 0.822 4.438 -10.181 1.00 80.44 84 CYS A CA 1
ATOM 646 C C . CYS A 1 84 ? 0.092 5.752 -9.900 1.00 80.44 84 CYS A C 1
ATOM 648 O O . CYS A 1 84 ? 0.026 6.206 -8.759 1.00 80.44 84 CYS A O 1
ATOM 650 N N . GLY A 1 85 ? -0.436 6.389 -10.949 1.00 77.94 85 GLY A N 1
ATOM 651 C CA . GLY A 1 85 ? -0.997 7.737 -10.846 1.00 77.94 85 GLY A CA 1
ATOM 652 C C . GLY A 1 85 ? 0.077 8.747 -10.433 1.00 77.94 85 GLY A C 1
ATOM 653 O O . GLY A 1 85 ? 1.041 8.955 -11.165 1.00 77.94 85 GLY A O 1
ATOM 654 N N . SER A 1 86 ? -0.085 9.357 -9.258 1.00 73.00 86 SER A N 1
ATOM 655 C CA . SER A 1 86 ? 0.891 10.274 -8.648 1.00 73.00 86 SER A CA 1
ATOM 656 C C . SER A 1 86 ? 1.837 9.603 -7.642 1.00 73.00 86 SER A C 1
ATOM 658 O O . SER A 1 86 ? 2.677 10.288 -7.062 1.00 73.00 86 SER A O 1
ATOM 660 N N . GLU A 1 87 ? 1.682 8.299 -7.386 1.00 74.94 87 GLU A N 1
ATOM 661 C CA . GLU A 1 87 ? 2.492 7.549 -6.422 1.00 74.94 87 GLU A CA 1
ATOM 662 C C . GLU A 1 87 ? 3.654 6.823 -7.118 1.00 74.94 87 GLU A C 1
ATOM 664 O O . GLU A 1 87 ? 3.477 6.170 -8.153 1.00 74.94 87 GLU A O 1
ATOM 669 N N . TYR A 1 88 ? 4.836 6.886 -6.508 1.00 75.25 88 TYR A N 1
ATOM 670 C CA . TYR A 1 88 ? 6.040 6.181 -6.942 1.00 75.25 88 TYR A CA 1
ATOM 671 C C . TYR A 1 88 ? 6.338 5.009 -6.007 1.00 75.25 88 TYR A C 1
ATOM 673 O O . TYR A 1 88 ? 6.297 5.141 -4.786 1.00 75.25 88 TYR A O 1
ATOM 681 N N . TRP A 1 89 ? 6.672 3.863 -6.589 1.00 75.62 89 TRP A N 1
ATOM 682 C CA . TRP A 1 89 ? 6.949 2.617 -5.883 1.00 75.62 89 TRP A CA 1
ATOM 683 C C . TRP A 1 89 ? 8.265 2.032 -6.357 1.00 75.62 89 TRP A C 1
ATOM 685 O O . TRP A 1 89 ? 8.421 1.756 -7.543 1.00 75.62 89 TRP A O 1
ATOM 695 N N . THR A 1 90 ? 9.200 1.786 -5.449 1.00 75.50 90 THR A N 1
ATOM 696 C CA . THR A 1 90 ? 10.494 1.193 -5.794 1.00 75.50 90 THR A CA 1
ATOM 697 C C . THR A 1 90 ? 10.518 -0.264 -5.368 1.00 75.50 90 THR A C 1
ATOM 699 O O . THR A 1 90 ? 10.343 -0.598 -4.196 1.00 75.50 90 THR A O 1
ATOM 702 N N . TYR A 1 91 ? 10.728 -1.144 -6.342 1.00 71.94 91 TY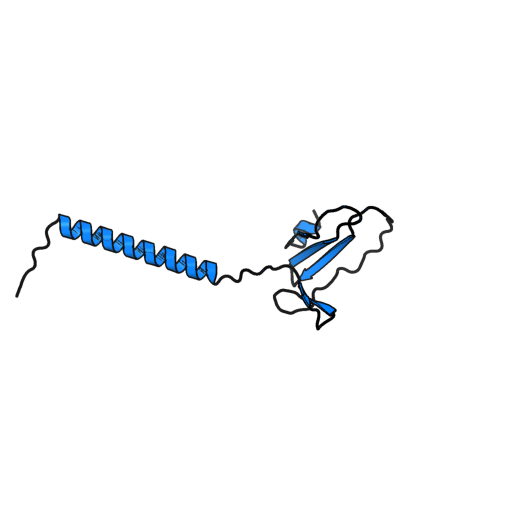R A N 1
ATOM 703 C CA . TYR A 1 91 ? 10.960 -2.558 -6.112 1.00 71.94 91 TYR A CA 1
ATOM 704 C C . TYR A 1 91 ? 12.457 -2.829 -6.067 1.00 71.94 91 TYR A C 1
ATOM 706 O O . TYR A 1 91 ? 13.163 -2.628 -7.060 1.00 71.94 91 TYR A O 1
ATOM 714 N N . TRP A 1 92 ? 12.930 -3.306 -4.924 1.00 70.12 92 TRP A N 1
ATOM 715 C CA . TRP A 1 92 ? 14.314 -3.706 -4.730 1.00 70.12 92 TRP A CA 1
ATOM 716 C C . TRP A 1 92 ? 14.425 -5.195 -5.002 1.00 70.12 92 TRP A C 1
ATOM 718 O O . TRP A 1 92 ? 13.888 -6.017 -4.256 1.00 70.12 92 TRP A O 1
ATOM 728 N N . THR A 1 93 ? 15.127 -5.554 -6.076 1.00 65.19 93 THR A N 1
ATOM 729 C CA . THR A 1 93 ? 15.610 -6.923 -6.231 1.00 65.19 93 THR A CA 1
ATOM 730 C C . THR A 1 93 ? 16.998 -7.003 -5.631 1.00 65.19 93 THR A C 1
ATOM 732 O O . THR A 1 93 ? 17.886 -6.220 -5.973 1.00 65.19 93 THR A O 1
ATOM 735 N N . ALA A 1 94 ? 17.169 -7.942 -4.707 1.00 58.06 94 ALA A N 1
ATOM 736 C CA . ALA A 1 94 ? 18.464 -8.275 -4.156 1.00 58.06 94 ALA A CA 1
ATOM 737 C C . ALA A 1 94 ? 19.433 -8.618 -5.295 1.00 58.06 94 ALA A C 1
ATOM 739 O O . ALA A 1 94 ? 19.328 -9.663 -5.940 1.00 58.06 94 ALA A O 1
ATOM 740 N N . GLY A 1 95 ? 20.363 -7.712 -5.577 1.00 53.19 95 GLY A N 1
ATOM 741 C CA . GLY A 1 95 ? 21.531 -8.039 -6.381 1.00 53.19 95 GLY A CA 1
ATOM 742 C C . GLY A 1 95 ? 22.471 -8.854 -5.507 1.00 53.19 95 GLY A C 1
ATOM 743 O O . GLY A 1 95 ? 22.863 -8.339 -4.470 1.00 53.19 95 GLY A O 1
ATOM 744 N N . LEU A 1 96 ? 22.769 -10.105 -5.890 1.00 49.50 96 LEU A N 1
ATOM 745 C CA . LEU A 1 96 ? 23.767 -11.048 -5.323 1.00 49.50 96 LEU A CA 1
ATOM 746 C C . LEU A 1 96 ? 23.782 -11.291 -3.788 1.00 49.50 96 LEU A C 1
ATOM 748 O O . LEU A 1 96 ? 24.407 -12.245 -3.329 1.00 49.50 96 LEU A O 1
ATOM 752 N N . SER A 1 97 ? 23.068 -10.499 -2.996 1.00 49.53 97 SER A N 1
ATOM 753 C CA . SER A 1 97 ? 22.940 -10.546 -1.546 1.00 49.53 97 SER A CA 1
ATOM 754 C C . SER A 1 97 ? 21.674 -11.311 -1.171 1.00 49.53 97 SER A C 1
ATOM 756 O O . SER A 1 97 ? 20.670 -11.263 -1.870 1.00 49.53 97 SER A O 1
ATOM 758 N N . LYS A 1 98 ? 21.694 -12.030 -0.051 1.00 56.00 98 LYS A N 1
ATOM 759 C CA . LYS A 1 98 ? 20.600 -12.899 0.427 1.00 56.00 98 LYS A CA 1
ATOM 760 C C . LYS A 1 98 ? 19.365 -12.131 0.936 1.00 56.00 98 LYS A C 1
ATOM 762 O O . LYS A 1 98 ? 18.569 -12.685 1.695 1.00 56.00 98 LYS A O 1
ATOM 767 N N . GLU A 1 99 ? 19.213 -10.862 0.575 1.00 58.47 99 GLU A N 1
ATOM 768 C CA . GLU A 1 99 ? 18.086 -10.040 0.999 1.00 58.47 99 GLU A CA 1
ATOM 769 C C . GLU A 1 99 ? 16.807 -10.426 0.255 1.00 58.47 99 GLU A C 1
ATOM 771 O O . GLU A 1 99 ? 16.805 -10.771 -0.928 1.00 58.47 99 GLU A O 1
ATOM 776 N N . LYS A 1 100 ? 15.684 -10.413 0.972 1.00 60.88 100 LYS A N 1
ATOM 777 C CA . LYS A 1 100 ? 14.385 -10.671 0.352 1.00 60.88 100 LYS A CA 1
ATOM 778 C C . LYS A 1 100 ? 13.983 -9.447 -0.473 1.00 60.88 100 LYS A C 1
ATOM 780 O O . LYS A 1 100 ? 14.210 -8.328 -0.016 1.00 60.88 100 LYS A O 1
ATOM 785 N N . PRO A 1 101 ? 13.359 -9.638 -1.648 1.00 67.12 101 PRO A N 1
ATOM 786 C CA . PRO A 1 101 ? 12.828 -8.523 -2.412 1.00 67.12 101 PRO A CA 1
ATOM 787 C C . PRO A 1 101 ? 11.853 -7.714 -1.556 1.00 67.12 101 PRO A C 1
ATOM 789 O O . PRO A 1 101 ? 11.024 -8.282 -0.837 1.00 67.12 101 PRO A O 1
ATOM 792 N N . LYS A 1 102 ? 11.967 -6.390 -1.634 1.00 74.12 102 LYS A N 1
ATOM 793 C CA . LYS A 1 102 ? 11.192 -5.458 -0.815 1.00 74.12 102 LYS A CA 1
ATOM 794 C C . LYS A 1 102 ? 10.610 -4.352 -1.685 1.00 74.12 102 LYS A C 1
ATOM 796 O O . LYS A 1 102 ? 11.225 -3.910 -2.654 1.00 74.12 102 LYS A O 1
ATOM 801 N N . TRP A 1 103 ? 9.412 -3.920 -1.318 1.00 69.94 103 TRP A N 1
ATOM 802 C CA . TRP A 1 103 ? 8.787 -2.717 -1.845 1.00 69.94 103 TRP A CA 1
ATOM 803 C C . TRP A 1 103 ? 9.011 -1.564 -0.879 1.00 69.94 103 TRP A C 1
ATOM 805 O O . TRP A 1 103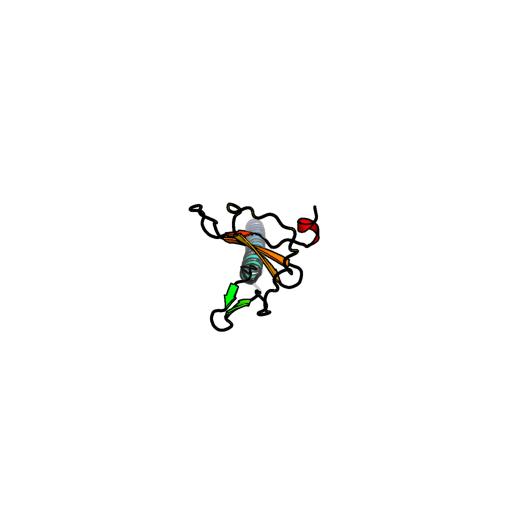 ? 8.717 -1.705 0.308 1.00 69.94 103 TRP A O 1
ATOM 815 N N . ASP A 1 104 ? 9.462 -0.434 -1.409 1.00 73.06 104 ASP A N 1
ATOM 816 C CA . ASP A 1 104 ? 9.468 0.843 -0.706 1.00 73.06 104 ASP A CA 1
ATOM 817 C C . ASP A 1 104 ? 8.545 1.833 -1.437 1.00 73.06 104 ASP A C 1
ATOM 819 O O . ASP A 1 104 ? 8.500 1.862 -2.672 1.00 73.06 104 ASP A O 1
ATOM 823 N N . GLY A 1 105 ? 7.778 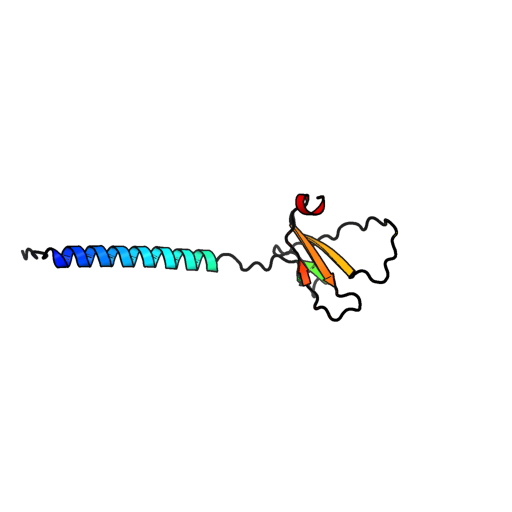2.610 -0.671 1.00 70.88 105 GLY A N 1
ATOM 824 C CA . GLY A 1 105 ? 6.772 3.554 -1.165 1.00 70.88 105 GLY A CA 1
ATOM 825 C C . GLY A 1 105 ? 5.456 3.502 -0.367 1.00 70.88 105 GLY A C 1
ATOM 826 O O . GLY A 1 105 ? 5.351 2.728 0.593 1.00 70.88 105 GLY A O 1
ATOM 827 N N . PRO A 1 106 ? 4.438 4.294 -0.753 1.00 67.19 106 PRO A N 1
ATOM 828 C CA . PRO A 1 106 ? 4.452 5.215 -1.889 1.00 67.19 106 PRO A CA 1
ATOM 829 C C . PRO A 1 106 ? 5.290 6.462 -1.587 1.00 67.19 106 PRO A C 1
ATOM 831 O O . PRO A 1 106 ? 5.247 6.971 -0.473 1.00 67.19 106 PRO A O 1
ATOM 834 N N . PHE A 1 107 ? 6.004 6.962 -2.592 1.00 71.19 107 PHE A N 1
ATOM 835 C CA . PHE A 1 107 ? 6.672 8.264 -2.557 1.00 71.19 107 PHE A CA 1
ATOM 836 C C . PHE A 1 107 ? 5.942 9.256 -3.461 1.00 71.19 107 PHE A C 1
ATOM 838 O O . PHE A 1 107 ? 5.362 8.877 -4.485 1.00 71.19 107 PHE A O 1
ATOM 845 N N . SER A 1 108 ? 5.993 10.530 -3.100 1.00 62.69 108 SER A N 1
ATOM 846 C CA . SER A 1 108 ? 5.618 11.654 -3.957 1.00 62.69 108 SER A CA 1
ATOM 847 C C . SER A 1 108 ? 6.800 12.087 -4.833 1.00 62.69 108 SER A C 1
ATOM 849 O O . SER A 1 108 ? 7.958 11.861 -4.491 1.00 62.69 108 SER A O 1
ATOM 851 N N . LEU A 1 109 ? 6.532 12.748 -5.967 1.00 57.94 109 LEU A N 1
ATOM 852 C CA . LEU A 1 109 ? 7.596 13.267 -6.844 1.00 57.94 109 LEU A CA 1
ATOM 853 C C . LEU A 1 109 ? 8.542 14.238 -6.103 1.00 57.94 109 LEU A C 1
ATOM 855 O O . LEU A 1 109 ? 9.725 14.298 -6.420 1.00 57.94 109 LEU A O 1
ATOM 859 N N . SER A 1 110 ? 8.029 14.988 -5.124 1.00 58.00 110 SER A N 1
ATOM 860 C CA . SER A 1 110 ? 8.819 15.897 -4.286 1.00 58.00 110 SER A CA 1
ATOM 861 C C . SER A 1 110 ? 9.853 15.167 -3.430 1.00 58.00 110 SER A C 1
ATOM 863 O O . SER A 1 110 ? 10.981 15.627 -3.347 1.00 58.00 110 SER A O 1
ATOM 865 N N . GLU A 1 111 ? 9.503 14.006 -2.871 1.00 56.47 111 GLU A N 1
ATOM 866 C CA . GLU A 1 111 ? 10.405 13.204 -2.026 1.00 56.47 111 GLU A CA 1
ATOM 867 C C . GLU A 1 111 ? 11.495 12.478 -2.830 1.00 56.47 111 GLU A C 1
ATOM 869 O O . GLU A 1 111 ? 12.462 11.988 -2.261 1.00 56.47 111 GLU A O 1
ATOM 874 N N . LEU A 1 112 ? 11.341 12.381 -4.154 1.00 57.53 112 LEU A N 1
ATOM 875 C CA . LEU A 1 112 ? 12.333 11.780 -5.051 1.00 57.53 112 LEU A CA 1
ATOM 876 C C . LEU A 1 112 ? 13.402 12.768 -5.541 1.00 57.53 112 LEU A C 1
ATOM 878 O O . LEU A 1 112 ? 14.399 12.321 -6.104 1.00 57.53 112 LEU A O 1
ATOM 882 N N . ASN A 1 113 ? 13.176 14.076 -5.389 1.00 54.81 113 ASN A N 1
ATOM 883 C CA . ASN A 1 113 ? 14.037 15.133 -5.933 1.00 54.81 113 ASN A CA 1
ATOM 884 C C . ASN A 1 113 ? 14.792 15.943 -4.858 1.00 54.81 113 ASN A C 1
ATOM 886 O O . ASN A 1 113 ? 15.519 16.866 -5.231 1.00 54.81 113 ASN A O 1
ATOM 890 N N . GLU A 1 114 ? 14.608 15.637 -3.569 1.00 46.78 114 GLU A N 1
ATOM 891 C CA . GLU A 1 114 ? 15.455 16.133 -2.464 1.00 46.78 114 GLU A CA 1
ATOM 892 C C . GLU A 1 114 ? 16.709 15.267 -2.289 1.00 46.78 114 GLU A C 1
ATOM 894 O O . GLU A 1 114 ? 17.785 15.858 -2.038 1.00 46.78 114 GLU A O 1
#

Secondary structure (DSSP, 8-state):
-------HHHHHHHHHHHHHHHHHHHHHHHHHHHHSS-----S-EEETTTTEEE-TTSPBPBPPP--------TTS-EEEEEEETTEEEEEEE-SSSSPPPEEEEEE-TTTT--

Radius of gyration: 27.27 Å; chains: 1; bounding box: 80×29×63 Å

Foldseek 3Di:
DDDPPQDPVNVVVVVVVVVVVVVVVVVVVVVVVVVPPPPCPQDWDQDPVVRATAGPVRHGWDWPDDPCPDDPPVQDFDWTWTDDPQFIKIWTHDDVDPDDIDIDDRDGPVVVPD

Sequence (114 aa):
MIQVKLNKTKRVLIGLLLIFVLIFVIIFGLAIFLSNQPLTSKHPRFDSNKGYMVCSNGERAATPKKSTGGLTVLDAPKTTTYICGSEYWTYWTAGLSKEKPKWDGPFSLSELNE